Protein AF-A0A1F2Y9W2-F1 (afdb_monomer_lite)

Radius of gyration: 13.35 Å; chains: 1; bounding box: 32×26×32 Å

Structure (mmCIF, N/CA/C/O backbone):
data_AF-A0A1F2Y9W2-F1
#
_entry.id   AF-A0A1F2Y9W2-F1
#
loop_
_atom_site.group_PDB
_atom_site.id
_atom_site.type_symbol
_atom_site.label_atom_id
_atom_site.label_alt_id
_atom_site.label_comp_id
_atom_site.label_asym_id
_atom_site.label_entity_id
_atom_site.label_seq_id
_atom_site.pdbx_PDB_ins_code
_atom_site.Cartn_x
_atom_site.Cartn_y
_atom_site.Cartn_z
_atom_site.occupancy
_atom_site.B_iso_or_equiv
_atom_site.auth_seq_id
_atom_site.auth_comp_id
_atom_site.auth_asym_id
_atom_site.auth_atom_id
_atom_site.pdbx_PDB_model_num
ATOM 1 N N . MET A 1 1 ? 12.649 0.338 9.739 1.00 91.56 1 MET A N 1
ATOM 2 C CA . MET A 1 1 ? 11.713 0.588 8.617 1.00 91.56 1 MET A CA 1
ATOM 3 C C . MET A 1 1 ? 10.273 0.274 8.997 1.00 91.56 1 MET A C 1
ATOM 5 O O . MET A 1 1 ? 9.460 1.176 8.920 1.00 91.56 1 MET A O 1
ATOM 9 N N . THR A 1 2 ? 9.963 -0.932 9.489 1.00 96.38 2 THR A N 1
ATOM 10 C CA . THR A 1 2 ? 8.627 -1.281 10.027 1.00 96.38 2 THR A CA 1
ATOM 11 C C . THR A 1 2 ? 8.106 -0.276 11.062 1.00 96.38 2 THR A C 1
ATOM 13 O O . THR A 1 2 ? 6.971 0.162 10.951 1.00 96.38 2 THR A O 1
ATOM 16 N N . GLU A 1 3 ? 8.943 0.153 12.014 1.00 97.88 3 GLU A N 1
ATOM 17 C CA . GLU A 1 3 ? 8.577 1.172 13.014 1.00 97.88 3 GLU A CA 1
ATOM 18 C C . GLU A 1 3 ? 8.119 2.492 12.377 1.00 97.88 3 GLU A C 1
ATOM 20 O O . GLU A 1 3 ? 7.049 2.990 12.702 1.00 97.88 3 GLU A O 1
ATOM 25 N N . ALA A 1 4 ? 8.876 3.011 11.405 1.00 97.88 4 ALA A N 1
ATOM 26 C CA . ALA A 1 4 ? 8.529 4.243 10.700 1.00 97.88 4 ALA A CA 1
ATOM 27 C C . ALA A 1 4 ? 7.222 4.112 9.899 1.00 97.88 4 ALA A C 1
ATOM 29 O O . ALA A 1 4 ? 6.397 5.021 9.918 1.00 97.88 4 ALA A O 1
ATOM 30 N N . VAL A 1 5 ? 7.002 2.971 9.234 1.00 98.00 5 VAL A N 1
ATOM 31 C CA . VAL A 1 5 ? 5.749 2.702 8.505 1.00 98.00 5 VAL A CA 1
ATOM 32 C C . VAL A 1 5 ? 4.561 2.636 9.464 1.00 98.00 5 VAL A C 1
ATOM 34 O O . VAL A 1 5 ? 3.511 3.208 9.174 1.00 98.00 5 VAL A O 1
ATOM 37 N N . ASN A 1 6 ? 4.721 1.990 10.620 1.00 98.06 6 ASN A N 1
ATOM 38 C CA . ASN A 1 6 ? 3.673 1.923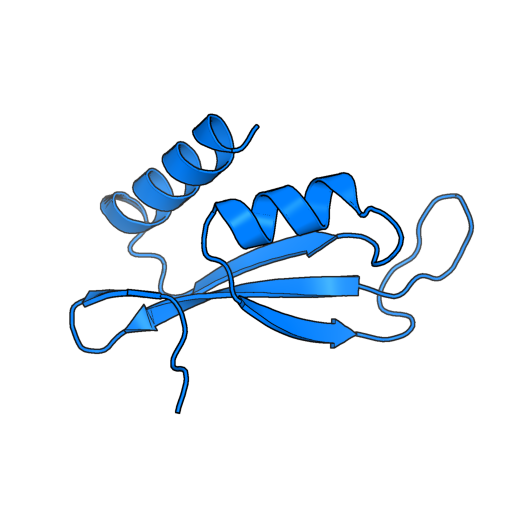 11.636 1.00 98.06 6 ASN A CA 1
ATOM 39 C C . ASN A 1 6 ? 3.378 3.306 12.228 1.00 98.06 6 ASN A C 1
ATOM 41 O O . ASN A 1 6 ? 2.212 3.672 12.332 1.00 98.06 6 ASN A O 1
ATOM 45 N N . ALA A 1 7 ? 4.407 4.098 12.541 1.00 98.12 7 ALA A N 1
ATOM 46 C CA . ALA A 1 7 ? 4.239 5.460 13.042 1.00 98.12 7 ALA A CA 1
ATOM 47 C C . ALA A 1 7 ? 3.507 6.358 12.031 1.00 98.12 7 ALA A C 1
ATOM 49 O O . ALA A 1 7 ? 2.593 7.089 12.404 1.00 98.12 7 ALA A O 1
ATOM 50 N N . LEU A 1 8 ? 3.850 6.260 10.741 1.00 97.88 8 LEU A N 1
ATOM 51 C CA . LEU A 1 8 ? 3.166 7.012 9.687 1.00 97.88 8 LEU A CA 1
ATOM 52 C C . LEU A 1 8 ? 1.719 6.540 9.482 1.00 97.88 8 LEU A C 1
ATOM 54 O O . LEU A 1 8 ? 0.828 7.363 9.297 1.00 97.88 8 LEU A O 1
ATOM 58 N N . THR A 1 9 ? 1.480 5.228 9.554 1.00 97.81 9 THR A N 1
ATOM 59 C CA . THR A 1 9 ? 0.130 4.639 9.491 1.00 97.81 9 THR A CA 1
ATOM 60 C C . THR A 1 9 ? -0.734 5.157 10.643 1.00 97.81 9 THR A C 1
ATOM 62 O O . THR A 1 9 ? -1.865 5.575 10.412 1.00 97.81 9 THR A O 1
ATOM 65 N N . GLN A 1 10 ? -0.189 5.184 11.864 1.00 97.06 10 GLN A N 1
ATOM 66 C CA . GLN A 1 10 ? -0.875 5.707 13.045 1.00 97.06 10 GLN A CA 1
ATOM 67 C C . GLN A 1 10 ? -1.183 7.197 12.887 1.00 97.06 10 GLN A C 1
ATOM 69 O O . GLN A 1 10 ? -2.320 7.615 13.065 1.00 97.06 10 GLN A O 1
ATOM 74 N N . PHE A 1 11 ? -0.198 7.992 12.462 1.00 97.94 11 PHE A N 1
ATOM 75 C CA . PHE A 1 11 ? -0.397 9.418 12.224 1.00 97.94 11 PHE A CA 1
ATOM 76 C C . PHE A 1 11 ? -1.503 9.683 11.191 1.00 97.94 11 PHE A C 1
ATOM 78 O O . PHE A 1 11 ? -2.389 10.503 11.421 1.00 97.94 11 PHE A O 1
ATOM 85 N N . ALA A 1 12 ? -1.482 8.968 10.065 1.00 97.31 12 ALA A N 1
ATOM 86 C CA . ALA A 1 12 ? -2.499 9.118 9.033 1.00 97.31 12 ALA A CA 1
ATOM 87 C C . ALA A 1 12 ? -3.892 8.668 9.505 1.00 97.31 12 ALA A C 1
ATOM 89 O O . ALA A 1 12 ? -4.893 9.265 9.110 1.00 97.31 12 ALA A O 1
ATOM 90 N N . SER A 1 13 ? -3.966 7.649 10.365 1.00 94.50 13 SER A N 1
ATOM 91 C CA . SER A 1 13 ? -5.219 7.239 10.999 1.00 94.50 13 SER A CA 1
ATOM 92 C C . SER A 1 13 ? -5.777 8.327 11.908 1.00 94.50 13 SER A C 1
ATOM 94 O O . SER A 1 13 ? -6.946 8.680 11.767 1.00 94.50 13 SER A O 1
ATOM 96 N N . ASP A 1 14 ? -4.945 8.821 12.825 1.00 94.94 14 ASP A N 1
ATOM 97 C CA . ASP A 1 14 ? -5.372 9.611 13.982 1.00 94.94 14 ASP A CA 1
ATOM 98 C C . ASP A 1 14 ? -5.589 11.083 13.646 1.00 94.94 14 ASP A C 1
ATOM 100 O O . ASP A 1 14 ? -6.467 11.722 14.216 1.00 94.94 14 ASP A O 1
ATOM 104 N N . TYR A 1 15 ? -4.778 11.628 12.737 1.00 97.56 15 TYR A N 1
ATOM 105 C CA . TYR A 1 15 ? -4.756 13.066 12.459 1.00 97.56 15 TYR A CA 1
ATOM 106 C C . TYR A 1 15 ? -5.264 13.425 11.069 1.00 97.56 15 TYR A C 1
ATOM 108 O O . TYR A 1 15 ? -5.667 14.565 10.853 1.00 97.56 15 TYR A O 1
ATOM 116 N N . LEU A 1 16 ? -5.212 12.491 10.115 1.00 96.94 16 LEU A N 1
ATOM 117 C CA . LEU A 1 16 ? -5.670 12.735 8.743 1.00 96.94 16 LEU A CA 1
ATOM 118 C C . LEU A 1 16 ? -6.994 12.038 8.425 1.00 96.94 16 LEU A C 1
ATOM 120 O O . LEU A 1 16 ? -7.482 12.178 7.306 1.00 96.94 16 LEU A O 1
ATOM 124 N N . GLU A 1 17 ? -7.537 11.261 9.369 1.00 95.69 17 GLU A N 1
ATOM 125 C CA . GLU A 1 17 ? -8.754 10.463 9.185 1.00 95.69 17 GLU A CA 1
ATOM 126 C C . GLU A 1 17 ? -8.706 9.627 7.893 1.00 95.69 17 GLU A C 1
ATOM 128 O O . GLU A 1 17 ? -9.706 9.431 7.201 1.00 95.69 17 GLU A O 1
ATOM 133 N N . ALA A 1 18 ? -7.517 9.120 7.540 1.00 97.25 18 ALA A N 1
ATOM 134 C CA . ALA A 1 18 ? -7.314 8.434 6.272 1.00 97.25 18 ALA A CA 1
ATOM 135 C C . ALA A 1 18 ? -8.234 7.208 6.170 1.00 97.25 18 ALA A C 1
ATOM 137 O O . ALA A 1 18 ? -8.212 6.325 7.028 1.00 97.25 18 ALA A O 1
ATOM 138 N N . ASN A 1 19 ? -9.033 7.146 5.103 1.00 97.81 19 ASN A N 1
ATOM 139 C CA . ASN A 1 19 ? -9.905 6.000 4.825 1.00 97.81 19 ASN A CA 1
ATOM 140 C C . ASN A 1 19 ? -9.179 4.865 4.101 1.00 97.81 19 ASN A C 1
ATOM 142 O O . ASN A 1 19 ? -9.651 3.731 4.080 1.00 97.81 19 ASN A O 1
ATOM 146 N N . ARG A 1 20 ? -8.031 5.168 3.491 1.00 98.12 20 ARG A N 1
ATOM 147 C CA . ARG A 1 20 ? -7.223 4.219 2.735 1.00 98.12 20 ARG A CA 1
ATOM 148 C C . ARG A 1 20 ? -5.762 4.636 2.751 1.00 98.12 20 ARG A C 1
ATOM 150 O O . ARG A 1 20 ? -5.441 5.807 2.561 1.00 98.12 20 ARG A O 1
ATOM 157 N N . LEU A 1 21 ? -4.893 3.657 2.947 1.00 98.25 21 LEU A N 1
ATOM 158 C CA . LEU A 1 21 ? -3.446 3.796 2.939 1.00 98.25 21 LEU A CA 1
ATOM 159 C C . LEU A 1 21 ? -2.861 2.754 1.997 1.00 98.25 21 LEU A C 1
ATOM 161 O O . LEU A 1 21 ? -3.215 1.577 2.073 1.00 98.25 21 LEU A O 1
ATOM 165 N N . GLU A 1 22 ? -1.949 3.193 1.137 1.00 98.38 22 GLU A N 1
ATOM 166 C CA . GLU A 1 22 ? -1.281 2.340 0.160 1.00 98.38 22 GLU A CA 1
ATOM 167 C C . GLU A 1 22 ? 0.233 2.375 0.355 1.00 98.38 22 GLU A C 1
ATOM 169 O O . GLU A 1 22 ? 0.838 3.439 0.493 1.00 98.38 22 GLU A O 1
ATOM 174 N N . ILE A 1 23 ? 0.854 1.201 0.296 1.00 98.31 23 ILE A N 1
ATOM 175 C CA . ILE A 1 23 ? 2.286 1.042 0.072 1.00 98.31 23 ILE A CA 1
ATOM 176 C C . ILE A 1 23 ? 2.454 0.475 -1.333 1.00 98.31 23 ILE A C 1
ATOM 178 O O . ILE A 1 23 ? 1.980 -0.620 -1.635 1.00 98.31 23 ILE A O 1
ATOM 182 N N . ARG A 1 24 ? 3.157 1.224 -2.181 1.00 97.75 24 ARG A N 1
ATOM 183 C CA . ARG A 1 24 ? 3.459 0.838 -3.560 1.00 97.75 24 ARG A CA 1
ATOM 184 C C . ARG A 1 24 ? 4.921 0.474 -3.716 1.00 97.75 24 ARG A C 1
ATOM 186 O O . ARG A 1 24 ? 5.793 1.156 -3.169 1.00 97.75 24 ARG A O 1
ATOM 193 N N . CYS A 1 25 ? 5.202 -0.617 -4.419 1.00 96.69 25 CYS A N 1
ATOM 194 C CA . CYS A 1 25 ? 6.577 -1.038 -4.668 1.00 96.69 25 CYS A CA 1
ATOM 195 C C . CYS A 1 25 ? 6.711 -1.970 -5.874 1.00 96.69 25 CYS A C 1
ATOM 197 O O . CYS A 1 25 ? 5.794 -2.707 -6.226 1.00 96.69 25 CYS A O 1
ATOM 199 N N . ASP A 1 26 ? 7.913 -1.982 -6.456 1.00 96.06 26 ASP A N 1
ATOM 200 C CA . 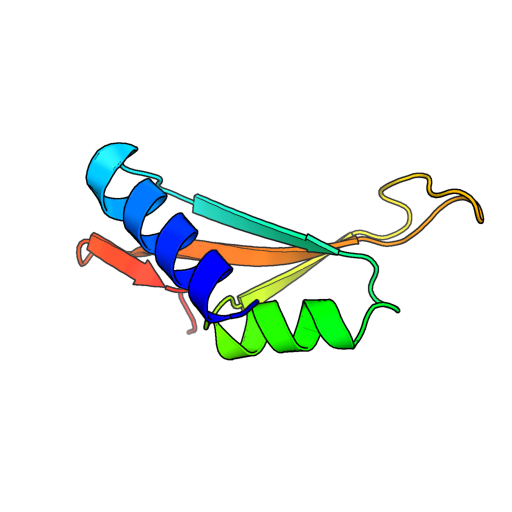ASP A 1 26 ? 8.298 -2.949 -7.485 1.00 96.06 26 ASP A CA 1
ATOM 201 C C . ASP A 1 26 ? 8.115 -4.388 -6.956 1.00 96.06 26 ASP A C 1
ATOM 203 O O . ASP A 1 26 ? 8.642 -4.698 -5.878 1.00 96.06 26 ASP A O 1
ATOM 207 N N . PRO A 1 27 ? 7.460 -5.301 -7.698 1.00 95.81 27 PRO A N 1
ATOM 208 C CA . PRO A 1 27 ? 7.297 -6.693 -7.282 1.00 95.81 27 PRO A CA 1
ATOM 209 C C . PRO A 1 27 ? 8.614 -7.420 -6.999 1.00 95.81 27 PRO A C 1
ATOM 211 O O . PRO A 1 27 ? 8.633 -8.367 -6.204 1.00 95.81 27 PRO A O 1
ATOM 214 N N . ARG A 1 28 ? 9.715 -6.977 -7.623 1.00 94.81 28 ARG A N 1
ATOM 215 C CA . ARG A 1 28 ? 11.070 -7.515 -7.432 1.00 94.81 28 ARG A CA 1
ATOM 216 C C . ARG A 1 28 ? 11.703 -7.038 -6.123 1.00 94.81 28 ARG A C 1
ATOM 218 O O . ARG A 1 28 ? 12.660 -7.650 -5.649 1.00 94.81 28 ARG A O 1
ATOM 225 N N . ASN A 1 29 ? 11.179 -5.980 -5.498 1.00 95.44 29 ASN A N 1
ATOM 226 C CA . ASN A 1 29 ? 11.666 -5.476 -4.216 1.00 95.44 29 ASN A CA 1
ATOM 227 C C . ASN A 1 29 ? 11.086 -6.277 -3.040 1.00 95.44 29 ASN A C 1
ATOM 229 O O . ASN A 1 29 ? 10.227 -5.820 -2.283 1.00 95.44 29 ASN A O 1
ATOM 233 N N . VAL A 1 30 ? 11.608 -7.491 -2.862 1.00 97.44 30 VAL A N 1
ATOM 234 C CA . VAL A 1 30 ? 11.194 -8.424 -1.800 1.00 97.44 30 VAL A CA 1
ATOM 235 C C . VAL A 1 30 ? 11.318 -7.805 -0.401 1.00 97.44 30 VAL A C 1
ATOM 237 O O . VAL A 1 30 ? 10.521 -8.115 0.483 1.00 97.44 30 VAL A O 1
ATOM 240 N N . ALA A 1 31 ? 12.293 -6.918 -0.177 1.00 98.00 31 ALA A N 1
ATOM 241 C CA . ALA A 1 31 ? 12.486 -6.276 1.120 1.00 98.00 31 ALA A CA 1
ATOM 242 C C . ALA A 1 31 ? 11.328 -5.328 1.474 1.00 98.00 31 ALA A C 1
ATOM 244 O O . ALA A 1 31 ? 10.793 -5.423 2.580 1.00 98.00 31 ALA A O 1
ATOM 245 N N . SER A 1 32 ? 10.905 -4.462 0.545 1.00 97.62 32 SER A N 1
ATOM 246 C CA . SER A 1 32 ? 9.761 -3.561 0.756 1.00 97.62 32 SER A CA 1
ATOM 247 C C . SER A 1 32 ? 8.449 -4.325 0.906 1.00 97.62 32 SER A C 1
ATOM 249 O O . SER A 1 32 ? 7.673 -4.023 1.811 1.00 97.62 32 SER A O 1
ATOM 251 N N . ARG A 1 33 ? 8.246 -5.375 0.103 1.00 98.25 33 ARG A N 1
ATOM 252 C CA . ARG A 1 33 ? 7.081 -6.269 0.209 1.00 98.25 33 ARG A CA 1
ATOM 253 C C . ARG A 1 33 ? 6.954 -6.878 1.607 1.00 98.25 33 ARG A C 1
ATOM 255 O O . ARG A 1 33 ? 5.931 -6.720 2.266 1.00 98.25 33 ARG A O 1
ATOM 262 N N . LYS A 1 34 ? 8.054 -7.429 2.134 1.00 98.38 34 LYS A N 1
ATOM 263 C CA . LYS A 1 34 ? 8.122 -7.954 3.509 1.00 98.38 34 LYS A CA 1
ATOM 264 C C . LYS A 1 34 ? 7.905 -6.890 4.586 1.00 98.38 34 LYS A C 1
ATOM 266 O O . LYS A 1 34 ? 7.557 -7.227 5.715 1.00 98.38 34 LYS A O 1
ATOM 271 N N . VAL A 1 35 ? 8.196 -5.615 4.321 1.00 98.44 35 VAL A N 1
ATOM 272 C CA . VAL A 1 35 ? 7.862 -4.535 5.264 1.00 98.44 35 VAL A CA 1
ATOM 273 C C . VAL A 1 35 ? 6.356 -4.289 5.259 1.00 98.44 35 VAL A C 1
ATOM 275 O O . VAL A 1 35 ? 5.781 -4.280 6.341 1.00 98.44 35 VAL A O 1
ATOM 278 N N . ALA A 1 36 ? 5.727 -4.161 4.087 1.00 98.38 36 ALA A N 1
ATOM 279 C CA . ALA A 1 36 ? 4.281 -3.964 3.970 1.00 98.38 36 ALA A CA 1
ATOM 280 C C . ALA A 1 36 ? 3.494 -5.098 4.652 1.00 98.38 36 ALA A C 1
ATOM 282 O O . ALA A 1 36 ? 2.630 -4.836 5.489 1.00 98.38 36 ALA A O 1
ATOM 283 N N . GLU A 1 37 ? 3.884 -6.348 4.388 1.00 97.94 37 GLU A N 1
ATOM 284 C CA . GLU A 1 37 ? 3.290 -7.548 4.995 1.00 97.94 37 GLU A CA 1
ATOM 285 C C . GLU A 1 37 ? 3.451 -7.556 6.523 1.00 97.94 37 GLU A C 1
ATOM 287 O O . GLU A 1 37 ? 2.481 -7.751 7.251 1.00 97.94 37 GLU A O 1
ATOM 292 N N . ARG A 1 38 ? 4.651 -7.261 7.047 1.00 98.25 38 ARG A N 1
ATOM 293 C CA . ARG A 1 38 ? 4.879 -7.166 8.505 1.00 98.25 38 ARG A CA 1
ATOM 294 C C . ARG A 1 38 ? 4.124 -6.016 9.167 1.00 98.25 38 ARG A C 1
ATOM 296 O O . ARG A 1 38 ? 3.831 -6.096 10.354 1.00 98.25 38 ARG A O 1
ATOM 303 N N . CYS A 1 39 ? 3.836 -4.950 8.427 1.00 98.25 39 CYS A N 1
ATOM 304 C CA . CYS A 1 39 ? 2.998 -3.842 8.882 1.00 98.25 39 CYS A CA 1
ATOM 305 C C . CYS A 1 39 ? 1.493 -4.156 8.770 1.00 98.25 39 CYS A C 1
ATOM 307 O O . CYS A 1 39 ? 0.670 -3.307 9.115 1.00 98.25 39 CYS A O 1
ATOM 309 N N . GLY A 1 40 ? 1.119 -5.353 8.305 1.00 97.38 40 GLY A N 1
ATOM 310 C CA . GLY A 1 40 ? -0.264 -5.815 8.205 1.00 97.38 40 GLY A CA 1
ATOM 311 C C . GLY A 1 40 ? -1.041 -5.222 7.030 1.00 97.38 40 GLY A C 1
ATOM 312 O O . GLY A 1 40 ? -2.260 -5.133 7.110 1.00 97.38 40 GLY A O 1
ATOM 313 N N . TYR A 1 41 ? -0.363 -4.748 5.982 1.00 98.38 41 TYR A N 1
ATOM 314 C CA . TYR A 1 41 ? -1.030 -4.361 4.738 1.00 98.38 41 TYR A CA 1
ATOM 315 C C . TYR A 1 41 ? -1.315 -5.602 3.884 1.00 98.38 41 TYR A C 1
ATOM 317 O O . TYR A 1 41 ? -0.491 -6.516 3.817 1.00 98.38 41 TYR A O 1
ATOM 325 N N . TYR A 1 42 ? -2.451 -5.606 3.191 1.00 98.38 42 TYR A N 1
ATOM 326 C CA . TYR A 1 42 ? -2.861 -6.690 2.299 1.00 98.38 42 TYR A CA 1
ATOM 327 C C . TYR A 1 42 ? -2.433 -6.408 0.859 1.00 98.38 42 TYR A C 1
ATOM 329 O O . TYR A 1 42 ? -2.594 -5.284 0.392 1.00 98.38 42 TYR A O 1
ATOM 337 N N . LEU A 1 43 ? -1.902 -7.398 0.136 1.00 98.31 43 LEU A N 1
ATOM 338 C CA . LEU A 1 43 ? -1.611 -7.245 -1.294 1.00 98.31 43 LEU A CA 1
ATOM 339 C C . LEU A 1 43 ? -2.922 -7.272 -2.089 1.00 98.31 43 LEU A C 1
ATOM 341 O O . LEU A 1 43 ? -3.376 -8.333 -2.500 1.00 98.31 43 LEU A O 1
ATOM 345 N N . GLU A 1 44 ? -3.519 -6.102 -2.298 1.00 98.25 44 GLU A N 1
ATOM 346 C CA . GLU A 1 44 ? -4.799 -5.966 -2.998 1.00 98.25 44 GLU A CA 1
ATOM 347 C C . GLU A 1 44 ? -4.646 -6.164 -4.509 1.00 98.25 44 GLU A C 1
ATOM 349 O O . GLU A 1 44 ? -5.498 -6.778 -5.146 1.00 98.25 44 GLU A O 1
ATOM 354 N N . ALA A 1 45 ? -3.561 -5.648 -5.096 1.00 98.06 45 ALA A N 1
ATOM 355 C CA . ALA A 1 45 ? -3.362 -5.707 -6.539 1.00 98.06 45 ALA A CA 1
ATOM 356 C C . ALA A 1 45 ? -1.887 -5.762 -6.947 1.00 98.06 45 ALA A C 1
ATOM 358 O O . ALA A 1 45 ? -0.997 -5.244 -6.270 1.00 98.06 45 ALA A O 1
ATOM 359 N N . VAL A 1 46 ? -1.648 -6.336 -8.127 1.00 98.31 46 VAL A N 1
ATOM 360 C CA . VAL A 1 46 ? -0.416 -6.148 -8.898 1.00 98.31 46 VAL A CA 1
ATOM 361 C C . VAL A 1 46 ? -0.806 -5.533 -10.234 1.00 98.31 46 VAL A C 1
ATOM 363 O O . VAL A 1 46 ? -1.424 -6.187 -11.073 1.00 98.31 46 VAL A O 1
ATOM 366 N N . LEU A 1 47 ? -0.480 -4.257 -10.417 1.00 98.44 47 LEU A N 1
ATOM 367 C CA . LEU A 1 47 ? -0.773 -3.527 -11.643 1.00 98.44 47 LEU A CA 1
ATOM 368 C C . LEU A 1 47 ? 0.353 -3.777 -12.643 1.00 98.44 47 LEU A C 1
ATOM 370 O O . LEU A 1 47 ? 1.505 -3.426 -12.389 1.00 98.44 47 LEU A O 1
ATOM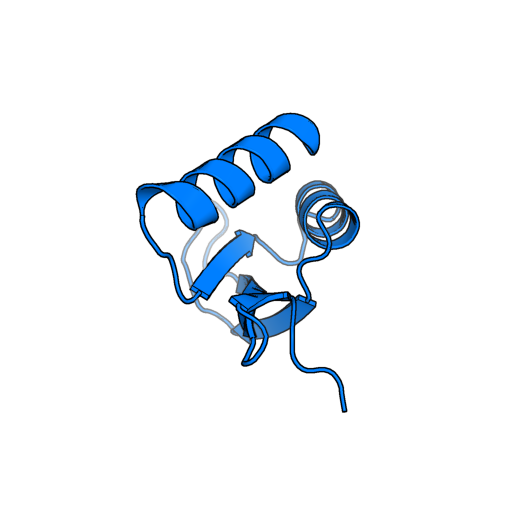 374 N N . LEU A 1 48 ? 0.026 -4.386 -13.779 1.00 97.88 48 LEU A N 1
ATOM 375 C CA . LEU A 1 48 ? 1.016 -4.703 -14.805 1.00 97.88 48 LEU A CA 1
ATOM 376 C C . LEU A 1 48 ? 1.414 -3.444 -15.572 1.00 97.88 48 LEU A C 1
ATOM 378 O O . LEU A 1 48 ? 0.545 -2.681 -15.994 1.00 97.88 48 LEU A O 1
ATOM 382 N N . LYS A 1 49 ? 2.718 -3.263 -15.813 1.00 96.31 49 LYS A N 1
ATOM 383 C CA . LYS A 1 49 ? 3.257 -2.170 -16.638 1.00 96.31 49 LYS A CA 1
ATOM 384 C C . LYS A 1 49 ? 2.768 -0.775 -16.205 1.00 96.31 49 LYS A C 1
ATOM 386 O O . LYS A 1 49 ? 2.449 0.066 -17.042 1.00 96.31 49 LYS A O 1
ATOM 391 N N . ASN A 1 50 ? 2.691 -0.541 -14.898 1.00 97.62 50 ASN A N 1
ATOM 392 C CA . ASN A 1 50 ? 2.018 0.618 -14.315 1.00 97.62 50 ASN A CA 1
ATOM 393 C C . ASN A 1 50 ? 2.916 1.854 -14.135 1.00 97.62 50 ASN A C 1
ATOM 395 O O . ASN A 1 50 ? 2.409 2.968 -14.041 1.00 97.62 50 ASN A O 1
ATOM 399 N N . TYR A 1 51 ? 4.243 1.698 -14.086 1.00 95.12 51 TYR A N 1
ATOM 400 C CA . TYR A 1 51 ? 5.148 2.848 -13.974 1.00 95.12 51 TYR A CA 1
ATOM 401 C C . TYR A 1 51 ? 6.498 2.617 -14.645 1.00 95.12 51 TYR A C 1
ATOM 403 O O . TYR A 1 51 ? 6.906 1.487 -14.910 1.00 95.12 51 TYR A O 1
ATOM 411 N N . VAL A 1 52 ? 7.209 3.710 -14.916 1.00 95.00 52 VAL A N 1
ATOM 412 C CA . VAL A 1 52 ? 8.566 3.684 -15.470 1.00 95.00 52 VAL A CA 1
ATOM 413 C C . VAL A 1 52 ? 9.576 3.865 -14.343 1.00 95.00 52 VAL A C 1
ATOM 415 O O . VAL A 1 52 ? 9.474 4.793 -13.544 1.00 95.00 52 VAL A O 1
ATOM 418 N N . ASN A 1 53 ? 10.570 2.985 -14.293 1.00 89.81 53 ASN A N 1
ATOM 419 C CA . ASN A 1 53 ? 11.742 3.088 -13.430 1.00 89.81 53 ASN A CA 1
ATOM 420 C C . ASN A 1 53 ? 13.016 3.219 -14.299 1.00 89.81 53 ASN A C 1
ATOM 422 O O . ASN A 1 53 ? 12.927 3.156 -15.527 1.00 89.81 53 ASN A O 1
ATOM 426 N N . PRO A 1 54 ? 14.220 3.374 -13.715 1.00 93.38 54 PRO A N 1
ATOM 427 C CA . PRO A 1 54 ? 15.457 3.519 -14.492 1.00 93.38 54 PRO A CA 1
ATOM 428 C C . PRO A 1 54 ? 15.789 2.344 -15.430 1.00 93.38 54 PRO A C 1
ATOM 430 O O . PRO A 1 54 ? 16.607 2.496 -16.329 1.00 93.38 54 PRO A O 1
ATOM 433 N N . THR A 1 55 ? 15.173 1.175 -15.224 1.00 91.00 55 THR A N 1
ATOM 434 C CA . THR A 1 55 ? 15.343 -0.028 -16.059 1.00 91.00 55 THR A CA 1
ATOM 435 C C . THR A 1 55 ? 14.243 -0.201 -17.112 1.00 91.00 55 THR A C 1
ATOM 437 O O . THR A 1 55 ? 14.307 -1.139 -17.902 1.00 91.00 55 THR A O 1
ATOM 440 N N . GLY A 1 56 ? 13.252 0.696 -17.147 1.00 94.19 56 GLY A N 1
ATOM 441 C CA . GLY A 1 56 ? 12.130 0.666 -18.082 1.00 94.19 56 GLY A CA 1
ATOM 442 C C . GLY A 1 56 ? 10.771 0.519 -17.398 1.00 94.19 56 GLY A C 1
ATOM 443 O O . GLY A 1 56 ? 10.587 0.884 -16.237 1.00 94.19 56 GLY A O 1
ATOM 444 N N . LEU A 1 57 ? 9.796 0.019 -18.155 1.00 96.56 57 LEU A N 1
ATOM 445 C CA . LEU A 1 57 ? 8.424 -0.183 -17.694 1.00 96.56 57 LEU A CA 1
ATOM 446 C C . LEU A 1 57 ? 8.356 -1.331 -16.679 1.00 96.56 57 LEU A C 1
ATOM 448 O O . LEU A 1 57 ? 8.950 -2.386 -16.898 1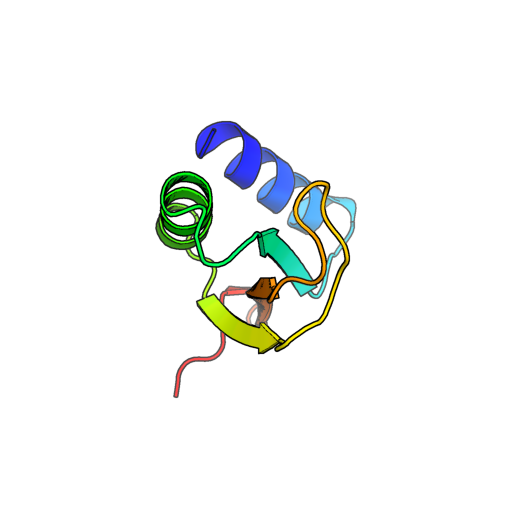.00 96.56 57 LEU A O 1
ATOM 452 N N . SER A 1 58 ? 7.626 -1.125 -15.587 1.00 96.00 58 SER A N 1
ATOM 453 C CA . SER A 1 58 ? 7.560 -2.040 -14.451 1.00 96.00 58 SER A CA 1
ATOM 454 C C . SER A 1 58 ? 6.140 -2.218 -13.939 1.00 96.00 58 SER A C 1
ATOM 456 O O . SER A 1 58 ? 5.300 -1.323 -14.041 1.00 96.00 58 SER A O 1
ATOM 458 N N . ASP A 1 59 ? 5.908 -3.385 -13.357 1.00 97.88 59 ASP A N 1
ATOM 459 C CA . ASP A 1 59 ? 4.711 -3.707 -12.590 1.00 97.88 59 ASP A CA 1
ATOM 460 C C . ASP A 1 59 ? 4.772 -3.042 -11.206 1.00 97.88 59 ASP A C 1
ATOM 462 O O . ASP A 1 59 ? 5.866 -2.733 -10.729 1.00 97.88 59 ASP A O 1
ATOM 466 N N . ASP A 1 60 ? 3.619 -2.860 -10.559 1.00 97.81 60 ASP A N 1
ATOM 467 C CA . ASP A 1 60 ? 3.448 -2.174 -9.269 1.00 97.81 60 ASP A CA 1
ATOM 468 C C . ASP A 1 60 ? 2.604 -3.020 -8.307 1.00 97.81 60 ASP A C 1
ATOM 470 O O . ASP A 1 60 ? 1.430 -3.287 -8.570 1.00 97.81 60 ASP A O 1
ATOM 474 N N . CYS A 1 61 ? 3.188 -3.457 -7.191 1.00 98.50 61 CYS A N 1
ATOM 475 C CA . CYS A 1 61 ? 2.432 -4.065 -6.101 1.00 98.50 61 CYS A CA 1
ATOM 476 C C . CYS A 1 61 ? 1.753 -2.972 -5.274 1.00 98.50 61 CYS A C 1
ATOM 478 O O . CYS A 1 61 ? 2.439 -2.108 -4.730 1.00 98.50 61 CYS A O 1
ATOM 480 N N . VAL A 1 62 ? 0.437 -3.076 -5.097 1.00 98.56 62 VAL A N 1
ATOM 481 C CA . VAL A 1 62 ? -0.359 -2.184 -4.249 1.00 98.56 62 VAL A CA 1
ATOM 482 C C . VAL A 1 62 ? -0.767 -2.942 -2.990 1.00 98.56 62 VAL A C 1
ATOM 484 O O . VAL A 1 62 ? -1.622 -3.828 -3.023 1.00 98.56 62 VAL A O 1
ATOM 487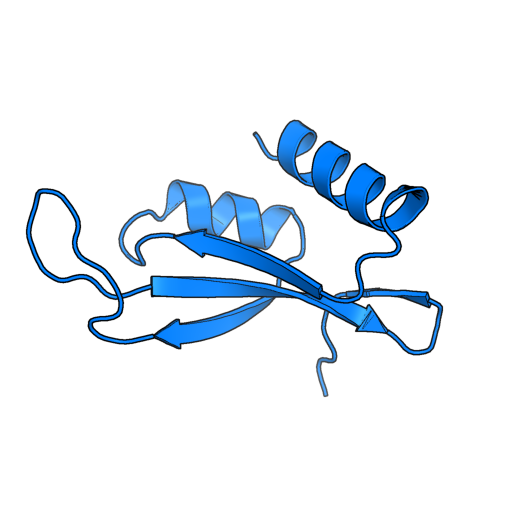 N N . TYR A 1 63 ? -0.114 -2.601 -1.882 1.00 98.69 63 TYR A N 1
ATOM 488 C CA . TYR A 1 63 ? -0.439 -3.104 -0.555 1.00 98.69 63 TYR A CA 1
ATOM 489 C C . TYR A 1 63 ? -1.325 -2.098 0.170 1.00 98.69 63 TYR A C 1
ATOM 491 O O . TYR A 1 63 ? -0.967 -0.927 0.259 1.00 98.69 63 TYR A O 1
ATOM 499 N N . THR A 1 64 ? -2.436 -2.548 0.739 1.00 98.56 64 THR A N 1
ATOM 500 C CA . THR A 1 64 ? -3.517 -1.674 1.189 1.00 98.56 64 THR A CA 1
ATOM 501 C C . THR A 1 64 ? -3.912 -1.937 2.639 1.00 98.56 64 THR A C 1
ATOM 503 O O . THR A 1 64 ? -3.983 -3.084 3.085 1.00 98.56 64 THR A O 1
ATOM 506 N N . LYS A 1 65 ? -4.233 -0.851 3.350 1.00 98.25 65 LYS A N 1
ATOM 507 C CA . LYS A 1 65 ? -5.170 -0.841 4.478 1.00 98.25 65 LYS A CA 1
ATOM 508 C C . LYS A 1 65 ? -6.315 0.122 4.190 1.00 98.25 65 LYS A C 1
ATOM 510 O O . LYS A 1 65 ? -6.100 1.181 3.605 1.00 98.25 65 LYS A O 1
ATOM 515 N N . VAL A 1 66 ? -7.509 -0.224 4.637 1.00 98.06 66 VAL A N 1
ATOM 516 C CA . VAL A 1 66 ? -8.712 0.606 4.594 1.00 98.06 66 VAL A CA 1
ATOM 517 C C . VAL A 1 66 ? -9.287 0.764 5.995 1.00 98.06 66 VAL A C 1
ATOM 519 O O . VAL A 1 66 ? -9.045 -0.063 6.877 1.00 98.06 66 VAL A O 1
ATOM 522 N N . ARG A 1 67 ? -10.041 1.843 6.194 1.00 97.25 67 ARG A N 1
ATOM 523 C CA . ARG A 1 67 ? -10.898 2.024 7.363 1.00 97.25 67 ARG A CA 1
ATOM 524 C C . ARG A 1 67 ? -12.039 1.013 7.280 1.00 97.25 67 ARG A C 1
ATOM 526 O O . ARG A 1 67 ? -12.773 1.011 6.296 1.00 97.25 67 ARG A O 1
ATOM 533 N N . LEU A 1 68 ? -12.140 0.149 8.280 1.00 96.12 68 LEU A N 1
ATOM 534 C CA . LEU A 1 68 ? -13.234 -0.805 8.427 1.00 96.12 68 LEU A CA 1
ATOM 535 C C . LEU A 1 68 ? -14.424 -0.147 9.134 1.00 96.12 68 LEU A C 1
ATOM 537 O O . LEU A 1 68 ? -14.296 0.930 9.720 1.00 96.12 68 LEU A O 1
ATOM 541 N N . ASP A 1 69 ? -15.571 -0.824 9.115 1.00 94.75 69 ASP A N 1
ATOM 542 C CA . ASP A 1 69 ? -16.810 -0.335 9.734 1.00 94.75 69 ASP A CA 1
ATOM 543 C C . ASP A 1 69 ? -16.678 -0.112 11.252 1.00 94.75 69 ASP A C 1
ATOM 545 O O . ASP A 1 69 ? -17.367 0.733 11.820 1.00 94.75 69 ASP A O 1
ATOM 549 N N . ASP A 1 70 ? -15.762 -0.826 11.915 1.00 94.19 70 ASP A N 1
ATOM 550 C CA . ASP A 1 70 ? -15.449 -0.658 13.340 1.00 94.19 70 ASP A CA 1
ATOM 551 C C . ASP A 1 70 ? -14.477 0.5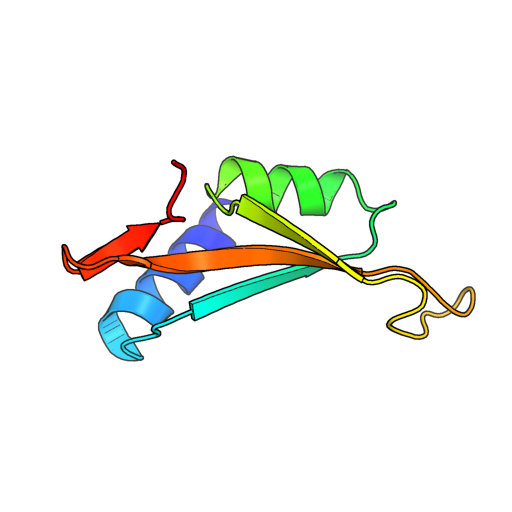05 13.634 1.00 94.19 70 ASP A C 1
ATOM 553 O O . ASP A 1 70 ? -14.080 0.722 14.780 1.00 94.19 70 ASP A O 1
ATOM 557 N N . GLY A 1 71 ? -14.083 1.263 12.605 1.00 91.88 71 GLY A N 1
ATOM 558 C CA . GLY A 1 71 ? -13.172 2.403 12.695 1.00 91.88 71 GLY A CA 1
ATOM 559 C C . GLY A 1 71 ? -11.683 2.038 12.709 1.00 91.88 71 GLY A C 1
ATOM 560 O O . GLY A 1 71 ? -10.828 2.932 12.620 1.00 91.88 71 GLY A O 1
ATOM 561 N N . THR A 1 72 ? -11.337 0.751 12.774 1.00 93.50 72 THR A N 1
ATOM 562 C CA . THR A 1 72 ? -9.943 0.297 12.729 1.00 93.50 72 THR A CA 1
ATOM 563 C C . THR A 1 72 ? -9.392 0.303 11.300 1.00 93.50 72 THR A C 1
ATOM 565 O O . THR A 1 72 ? -10.132 0.330 10.317 1.00 93.50 72 THR A O 1
ATOM 568 N N . LEU A 1 73 ? -8.060 0.323 11.167 1.00 96.06 73 LEU A N 1
ATOM 569 C CA . LEU A 1 73 ? -7.394 0.151 9.875 1.00 96.06 73 LEU A CA 1
ATOM 570 C C . LEU A 1 73 ? -7.011 -1.314 9.672 1.00 96.06 73 LEU A C 1
ATOM 572 O O . LEU A 1 73 ? -6.176 -1.854 10.402 1.00 96.06 73 LEU A O 1
ATOM 576 N N . GLY A 1 74 ? -7.538 -1.916 8.614 1.00 96.12 74 GLY A N 1
ATOM 577 C CA . GLY A 1 74 ? -7.277 -3.304 8.253 1.00 96.12 74 GLY A CA 1
ATOM 578 C C . GLY A 1 74 ? -7.515 -3.546 6.772 1.00 96.12 74 GLY A C 1
ATOM 579 O O . GLY A 1 74 ? -7.425 -2.628 5.963 1.00 96.12 74 GLY A O 1
ATOM 580 N N . TYR A 1 75 ? -7.805 -4.782 6.402 1.00 97.44 75 TYR A N 1
ATOM 581 C CA . TYR A 1 75 ? -8.287 -5.111 5.068 1.00 97.44 75 TYR A CA 1
ATOM 582 C C . TYR A 1 75 ? -9.465 -6.068 5.224 1.00 97.44 75 TYR A C 1
ATOM 584 O O . TYR A 1 75 ? -9.348 -6.978 6.047 1.00 97.44 75 TYR A O 1
ATOM 592 N N . PRO A 1 76 ? -10.587 -5.875 4.513 1.00 93.19 76 PRO A N 1
ATOM 593 C CA . PRO A 1 76 ? -11.681 -6.830 4.549 1.00 93.19 76 PRO A CA 1
ATOM 594 C C . PRO A 1 76 ? -11.188 -8.122 3.901 1.00 93.19 76 PRO A C 1
ATOM 596 O O . PRO A 1 76 ? -10.872 -8.156 2.713 1.00 93.19 76 PRO A O 1
ATOM 599 N N . ILE A 1 77 ? -11.044 -9.162 4.710 1.00 82.69 77 ILE A N 1
ATOM 600 C CA . ILE A 1 77 ? -10.783 -10.514 4.233 1.00 82.69 77 ILE A CA 1
ATOM 601 C C . ILE A 1 77 ? -12.077 -11.273 4.503 1.00 82.69 77 ILE A C 1
ATOM 603 O O . ILE A 1 77 ? -12.545 -11.250 5.643 1.00 82.69 77 ILE A O 1
ATOM 607 N N . ASP A 1 78 ? -12.663 -11.851 3.455 1.00 61.00 78 ASP A N 1
ATOM 608 C CA . ASP A 1 78 ? -13.836 -12.727 3.565 1.00 61.00 78 ASP A CA 1
ATOM 609 C C . ASP A 1 78 ? -13.553 -13.958 4.447 1.00 61.00 78 ASP A C 1
ATOM 611 O O . ASP A 1 78 ? -12.406 -14.477 4.410 1.00 61.00 78 ASP A O 1
#

Sequence (78 aa):
MTEAVNALTQFASDYLEANRLEIRCDPRNVASRKVAERCGYYLEAVLLKNYVNPTGLSDDCVYTKVRLDDGTLGYPID

pLDDT: mean 96.15, std 4.72, range [61.0, 98.69]

Secondary structure (DSSP, 8-state):
-HHHHHHHHHHHHHHS--SEEEEEE-TT-HHHHHHHHHTT-EEEEEEEEEEEETTEEEEEEEEEEEE-TTS-EE----

Foldseek 3Di:
DLVVVLVVVVCCVPPVVDQKDKDKDFPVPVVSVVSLVVNQWAQPDWAAQPDADPVGGTIMTITMWGQDPVRDTHDDDD